Protein AF-A0A6A8AMP1-F1 (afdb_monomer_lite)

Structure (mmCIF, N/CA/C/O backbone):
data_AF-A0A6A8AMP1-F1
#
_entry.id   AF-A0A6A8AMP1-F1
#
loop_
_atom_site.group_PDB
_atom_site.id
_atom_site.type_symbol
_atom_site.label_atom_id
_atom_site.label_alt_id
_atom_site.label_comp_id
_atom_site.label_asym_id
_atom_site.label_entity_id
_atom_site.label_seq_id
_atom_site.pdbx_PDB_ins_code
_atom_site.Cartn_x
_atom_site.Cartn_y
_atom_site.Cartn_z
_atom_site.occupancy
_atom_site.B_iso_or_equiv
_atom_site.auth_seq_id
_atom_site.auth_comp_id
_atom_site.auth_asym_id
_atom_site.auth_atom_id
_atom_site.pdbx_PDB_model_num
ATOM 1 N N . MET A 1 1 ? -12.947 -0.364 21.9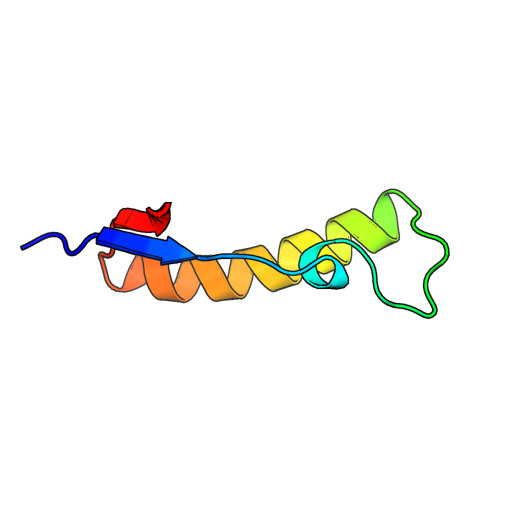86 1.00 58.59 1 MET A N 1
ATOM 2 C CA . MET A 1 1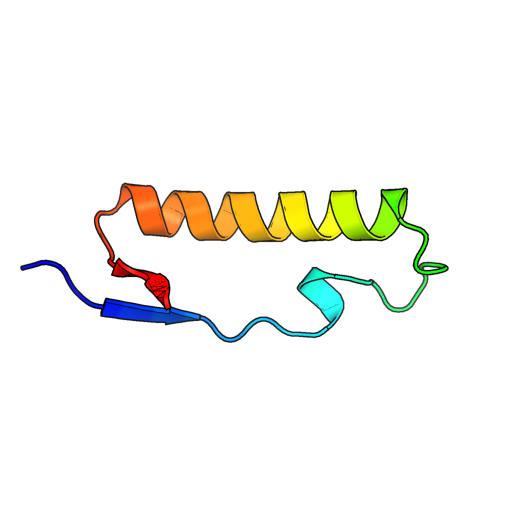 ? -12.406 -1.738 21.940 1.00 58.59 1 MET A CA 1
ATOM 3 C C . MET A 1 1 ? -11.589 -1.796 20.671 1.00 58.59 1 MET A C 1
ATOM 5 O O . MET A 1 1 ? -12.178 -1.903 19.601 1.00 58.59 1 MET A O 1
ATOM 9 N N . ASP A 1 2 ? -10.279 -1.593 20.785 1.00 76.62 2 ASP A N 1
ATOM 10 C CA . ASP A 1 2 ? -9.389 -1.487 19.626 1.00 76.62 2 ASP A CA 1
ATOM 11 C C . ASP A 1 2 ? -9.231 -2.883 19.027 1.00 76.62 2 ASP A C 1
ATOM 13 O O . ASP A 1 2 ? -8.504 -3.732 19.547 1.00 76.62 2 ASP A O 1
ATOM 17 N N . LYS A 1 3 ? -10.022 -3.170 17.988 1.00 93.62 3 LYS A N 1
ATOM 18 C CA . LYS A 1 3 ? -9.992 -4.466 17.311 1.00 93.62 3 LYS A CA 1
ATOM 19 C C . LYS A 1 3 ? -8.691 -4.568 16.520 1.00 93.62 3 LYS A C 1
ATOM 21 O O . LYS A 1 3 ? -8.305 -3.630 15.824 1.00 93.62 3 LYS A O 1
ATOM 26 N N . CYS A 1 4 ? -8.029 -5.714 16.637 1.00 96.06 4 CYS A N 1
ATOM 27 C CA . CYS A 1 4 ? -6.849 -6.028 15.845 1.00 96.06 4 CYS A CA 1
ATOM 28 C C . CYS A 1 4 ? -7.276 -6.701 14.537 1.00 96.06 4 CYS A C 1
ATOM 30 O O . CYS A 1 4 ? -8.103 -7.615 14.565 1.00 96.06 4 CYS A O 1
ATOM 32 N N . VAL A 1 5 ? -6.714 -6.259 13.415 1.00 96.81 5 VAL A N 1
ATOM 33 C CA . VAL A 1 5 ? -6.893 -6.868 12.095 1.00 96.81 5 VAL A CA 1
ATOM 34 C C . VAL A 1 5 ? -5.531 -7.244 11.526 1.00 96.81 5 VAL A C 1
ATOM 36 O O . VAL A 1 5 ? -4.595 -6.451 11.567 1.00 96.81 5 VAL A O 1
ATOM 39 N N . MET A 1 6 ? -5.434 -8.465 11.007 1.00 97.25 6 MET A N 1
ATOM 40 C CA . MET A 1 6 ? -4.248 -8.956 10.313 1.00 97.25 6 MET A CA 1
ATOM 41 C C . MET A 1 6 ? -4.458 -8.797 8.806 1.00 97.25 6 MET A C 1
ATOM 43 O O . MET A 1 6 ? -5.465 -9.285 8.284 1.00 97.25 6 MET A O 1
ATOM 47 N N . ILE A 1 7 ? -3.539 -8.128 8.110 1.00 97.25 7 ILE A N 1
ATOM 48 C CA . ILE A 1 7 ? -3.627 -7.877 6.666 1.00 97.25 7 ILE A CA 1
ATOM 49 C C . ILE A 1 7 ? -2.486 -8.605 5.955 1.00 97.25 7 ILE A C 1
ATOM 51 O O . ILE A 1 7 ? -1.327 -8.212 6.029 1.00 97.25 7 ILE A O 1
ATOM 55 N N . ALA A 1 8 ? -2.821 -9.653 5.201 1.00 97.50 8 ALA A N 1
ATOM 56 C CA . ALA A 1 8 ? -1.862 -10.344 4.343 1.00 97.50 8 ALA A CA 1
ATOM 57 C C . ALA A 1 8 ? -1.840 -9.706 2.945 1.00 97.50 8 ALA A C 1
ATOM 59 O O . ALA A 1 8 ? -2.790 -9.853 2.173 1.00 97.50 8 ALA A O 1
ATOM 60 N N . LEU A 1 9 ? -0.754 -9.005 2.612 1.00 97.06 9 LEU A N 1
ATOM 61 C CA . LEU A 1 9 ? -0.540 -8.453 1.273 1.00 97.06 9 LEU A CA 1
ATOM 62 C C . LEU A 1 9 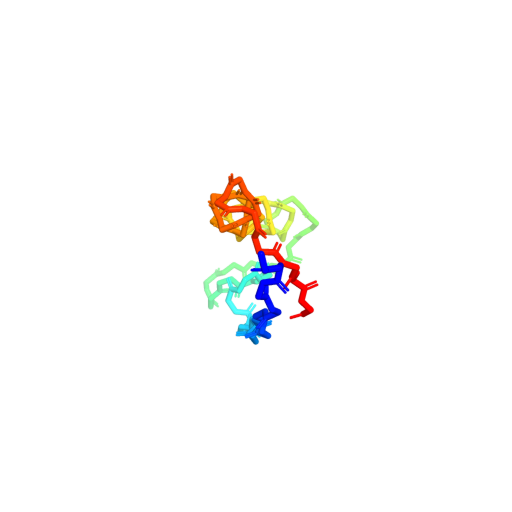? 0.028 -9.513 0.319 1.00 97.06 9 LEU A C 1
ATOM 64 O O . LEU A 1 9 ? 0.937 -10.264 0.669 1.00 97.06 9 LEU A O 1
ATOM 68 N N . GLY A 1 10 ? -0.494 -9.547 -0.908 1.00 96.12 10 GLY A N 1
ATOM 69 C CA . GLY A 1 10 ? 0.079 -10.330 -2.004 1.00 96.12 10 GLY A CA 1
ATOM 70 C C . GLY A 1 10 ? 1.264 -9.622 -2.669 1.00 96.12 10 GLY A C 1
ATOM 71 O O . GLY A 1 10 ? 1.484 -8.428 -2.470 1.00 96.12 10 GLY A O 1
ATOM 72 N N . GLY A 1 11 ? 2.012 -10.334 -3.522 1.00 96.12 11 GLY A N 1
ATOM 73 C CA . GLY A 1 11 ? 3.157 -9.760 -4.252 1.00 96.12 11 GLY A CA 1
ATOM 74 C C . GLY A 1 11 ? 2.788 -8.574 -5.158 1.00 96.12 11 GLY A C 1
ATOM 75 O O . GLY A 1 11 ? 3.604 -7.682 -5.380 1.00 96.12 11 GLY A O 1
ATOM 76 N N . ASN A 1 12 ? 1.528 -8.507 -5.592 1.00 96.12 12 ASN A N 1
ATOM 77 C CA . ASN A 1 12 ? 0.951 -7.398 -6.351 1.00 96.12 12 ASN A CA 1
ATOM 78 C C . ASN A 1 12 ? 0.843 -6.084 -5.559 1.00 96.12 12 ASN A C 1
ATOM 80 O O . ASN A 1 12 ? 0.653 -5.037 -6.169 1.00 96.12 12 ASN A O 1
ATOM 84 N N . ALA A 1 13 ? 0.976 -6.108 -4.230 1.00 97.56 13 ALA A N 1
ATOM 85 C CA . ALA A 1 13 ? 1.101 -4.885 -3.437 1.00 97.56 13 ALA A CA 1
ATOM 86 C C . ALA A 1 13 ? 2.454 -4.182 -3.656 1.00 97.56 13 ALA A C 1
ATOM 88 O O . ALA A 1 13 ? 2.594 -3.006 -3.341 1.00 97.56 13 ALA A O 1
ATOM 89 N N . ILE A 1 14 ? 3.443 -4.901 -4.199 1.00 97.56 14 ILE A N 1
ATOM 90 C CA . ILE A 1 14 ? 4.794 -4.395 -4.460 1.00 97.56 14 ILE A CA 1
ATOM 91 C C . ILE A 1 14 ? 5.064 -4.338 -5.966 1.00 97.56 14 ILE A C 1
ATOM 93 O O . ILE A 1 14 ? 5.629 -3.358 -6.438 1.00 97.56 14 ILE A O 1
ATOM 97 N N . LYS A 1 15 ? 4.652 -5.342 -6.749 1.00 97.62 15 LYS A N 1
ATOM 98 C CA . LYS A 1 15 ? 4.960 -5.414 -8.185 1.00 97.62 15 LYS A CA 1
ATOM 99 C C . LYS A 1 15 ? 3.837 -6.071 -8.992 1.00 97.62 15 LYS A C 1
ATOM 101 O O . LYS A 1 15 ? 3.442 -7.198 -8.697 1.00 97.62 15 LYS A O 1
ATOM 106 N N . GLN A 1 16 ? 3.387 -5.416 -10.059 1.00 97.44 16 GLN A N 1
ATOM 107 C CA . GLN A 1 16 ? 2.452 -5.980 -11.034 1.00 97.44 16 GLN A CA 1
ATOM 108 C C . GLN A 1 16 ? 3.151 -6.957 -12.002 1.00 97.44 16 GLN A C 1
ATOM 110 O O . GLN A 1 16 ? 4.373 -6.881 -12.192 1.00 97.44 16 GLN A O 1
ATOM 115 N N . PRO A 1 17 ? 2.416 -7.898 -12.627 1.00 96.94 17 PRO A N 1
ATOM 116 C CA . PRO A 1 17 ? 3.003 -8.898 -13.524 1.00 96.94 17 PRO A CA 1
ATOM 117 C C . PRO A 1 17 ? 3.781 -8.308 -14.710 1.00 96.94 17 PRO A C 1
ATOM 119 O O . PRO A 1 17 ? 4.799 -8.869 -15.106 1.00 96.94 17 PRO A O 1
ATOM 122 N N . ASP A 1 18 ? 3.330 -7.173 -15.238 1.00 96.81 18 ASP A N 1
ATOM 123 C CA . ASP A 1 18 ? 3.847 -6.488 -16.427 1.00 96.81 18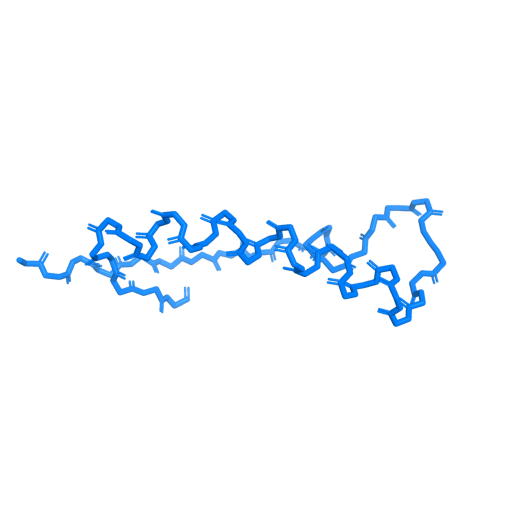 ASP A CA 1
ATOM 124 C C . ASP A 1 18 ? 4.945 -5.451 -16.137 1.00 96.81 18 ASP A C 1
ATOM 126 O O . ASP A 1 18 ? 5.616 -4.977 -17.053 1.00 96.81 18 ASP A O 1
ATOM 130 N N . GLU A 1 19 ? 5.179 -5.127 -14.867 1.00 97.94 19 GLU A N 1
ATOM 131 C CA . GLU A 1 19 ? 6.212 -4.172 -14.465 1.00 97.94 19 GLU A CA 1
ATOM 132 C C . GLU A 1 19 ? 7.618 -4.769 -14.496 1.00 97.94 19 GLU A C 1
ATOM 134 O O . GLU A 1 19 ? 7.819 -5.980 -14.353 1.00 97.94 19 GLU A O 1
ATOM 139 N N . ARG A 1 20 ? 8.629 -3.906 -14.599 1.00 97.44 20 ARG A N 1
ATOM 140 C CA . ARG A 1 20 ? 10.037 -4.323 -14.519 1.00 97.44 20 ARG A CA 1
ATOM 141 C C . ARG A 1 20 ? 10.486 -4.534 -13.075 1.00 97.44 20 ARG A C 1
ATOM 143 O O . ARG A 1 20 ? 11.430 -5.280 -12.833 1.00 97.44 20 ARG A O 1
ATOM 150 N N . GLY A 1 21 ? 9.777 -3.936 -12.121 1.00 96.81 21 GLY A N 1
ATOM 151 C CA . GLY A 1 21 ? 10.110 -3.945 -10.705 1.00 96.81 21 GLY A CA 1
ATOM 152 C C . GLY A 1 21 ? 11.146 -2.885 -10.347 1.00 96.81 21 GLY A C 1
ATOM 153 O O . GLY A 1 21 ? 11.956 -3.134 -9.455 1.00 96.81 21 GLY A O 1
ATOM 154 N N . THR A 1 22 ? 11.156 -1.729 -11.022 1.00 98.56 22 THR A N 1
ATOM 155 C CA . THR A 1 22 ? 12.035 -0.623 -10.606 1.00 98.56 22 THR A CA 1
ATOM 156 C C . THR A 1 22 ? 11.624 -0.089 -9.235 1.00 98.56 22 THR A C 1
ATOM 158 O O . THR A 1 22 ? 10.512 -0.334 -8.763 1.00 98.56 22 THR A O 1
ATOM 161 N N . VAL A 1 23 ? 12.518 0.656 -8.582 1.00 98.31 23 VAL A N 1
ATOM 162 C CA . VAL A 1 23 ? 12.214 1.288 -7.291 1.00 98.31 23 VAL A CA 1
ATOM 163 C C . VAL A 1 23 ? 10.983 2.186 -7.418 1.00 98.31 23 VAL A C 1
ATOM 165 O O . VAL A 1 23 ? 10.099 2.125 -6.574 1.00 98.31 23 VAL A O 1
ATOM 168 N N . GLU A 1 24 ? 10.876 2.967 -8.491 1.00 98.50 24 GLU A N 1
ATOM 169 C CA . GLU A 1 24 ? 9.752 3.877 -8.725 1.00 98.50 24 GLU A CA 1
ATOM 170 C C . GLU A 1 24 ? 8.425 3.128 -8.901 1.00 98.50 24 GLU A C 1
ATOM 172 O O . GLU A 1 24 ? 7.420 3.508 -8.298 1.00 98.50 24 GLU A O 1
ATOM 177 N N . GLU A 1 25 ? 8.417 2.048 -9.689 1.00 98.50 25 GLU A N 1
ATOM 178 C CA . GLU A 1 25 ? 7.240 1.190 -9.886 1.00 98.50 25 GLU A CA 1
ATOM 179 C C . GLU A 1 25 ? 6.791 0.565 -8.560 1.00 98.50 25 GLU A C 1
ATOM 181 O O . GLU A 1 25 ? 5.617 0.643 -8.190 1.00 98.50 25 GLU A O 1
ATOM 186 N N . GLN A 1 26 ? 7.740 0.018 -7.797 1.00 98.50 26 GLN A N 1
ATOM 187 C CA . GLN A 1 26 ? 7.435 -0.610 -6.516 1.00 98.50 26 GLN A CA 1
ATOM 188 C C . G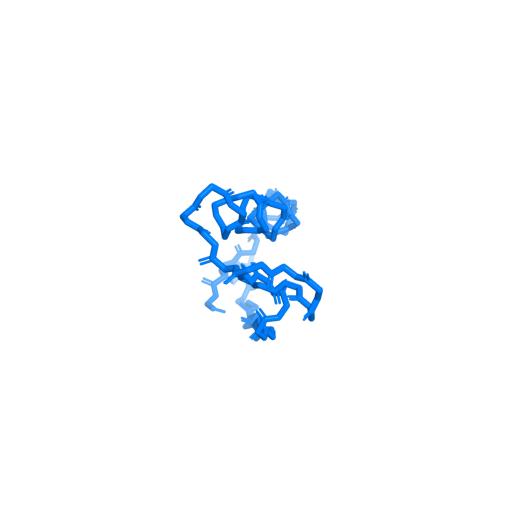LN A 1 26 ? 6.938 0.398 -5.482 1.00 98.50 26 GLN A C 1
ATOM 190 O O . GLN A 1 26 ? 5.936 0.147 -4.814 1.00 98.50 26 GLN A O 1
ATOM 195 N N . MET A 1 27 ? 7.574 1.566 -5.387 1.00 98.56 27 MET A N 1
ATOM 196 C CA . MET A 1 27 ? 7.139 2.634 -4.486 1.00 98.56 27 MET A CA 1
ATOM 197 C C . MET A 1 27 ? 5.732 3.125 -4.830 1.00 98.56 27 MET A C 1
ATOM 199 O O . MET A 1 27 ? 4.935 3.373 -3.925 1.00 98.56 27 MET A O 1
ATOM 203 N N . ARG A 1 28 ? 5.386 3.205 -6.121 1.00 98.50 28 ARG A N 1
ATOM 204 C CA . ARG A 1 28 ? 4.028 3.538 -6.568 1.00 98.50 28 ARG A CA 1
ATOM 205 C C . ARG A 1 28 ? 3.006 2.482 -6.133 1.00 98.50 28 ARG A C 1
ATOM 207 O O . ARG A 1 28 ? 1.930 2.852 -5.669 1.00 98.50 28 ARG A O 1
ATOM 214 N N . ASN A 1 29 ? 3.315 1.191 -6.258 1.00 98.44 29 ASN A N 1
ATOM 215 C CA . ASN A 1 29 ? 2.408 0.121 -5.818 1.00 98.44 29 ASN A CA 1
ATOM 216 C C . ASN A 1 29 ? 2.247 0.088 -4.293 1.00 98.44 29 ASN A C 1
ATOM 218 O O . ASN A 1 29 ? 1.123 -0.021 -3.797 1.00 98.44 29 ASN A O 1
ATOM 222 N N . VAL A 1 30 ? 3.351 0.251 -3.558 1.00 98.38 30 VAL A N 1
ATOM 223 C CA . VAL A 1 30 ? 3.340 0.320 -2.094 1.00 98.38 30 VAL A CA 1
ATOM 224 C C . VAL A 1 30 ? 2.509 1.511 -1.621 1.00 98.38 30 VAL A C 1
ATOM 226 O O . VAL A 1 30 ? 1.701 1.349 -0.712 1.00 98.38 30 VAL A O 1
ATOM 229 N N . ASP A 1 31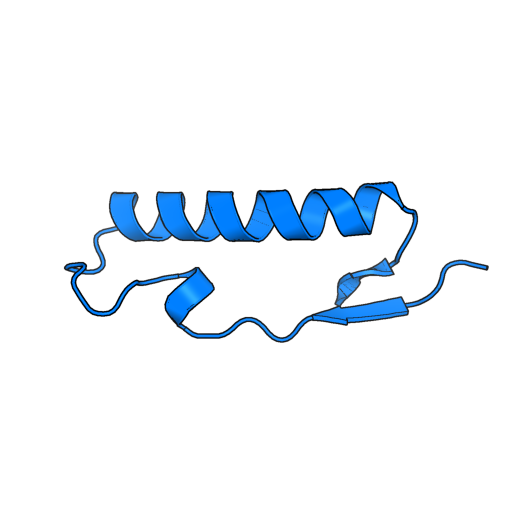 ? 2.623 2.680 -2.260 1.00 98.62 31 ASP A N 1
ATOM 230 C CA . ASP A 1 31 ? 1.782 3.841 -1.935 1.00 98.62 31 ASP A CA 1
ATOM 231 C C . ASP A 1 31 ? 0.286 3.530 -2.111 1.00 98.62 31 ASP A C 1
ATOM 233 O O . ASP A 1 31 ? -0.526 3.840 -1.238 1.00 98.62 31 ASP A O 1
ATOM 237 N N . VAL A 1 32 ? -0.090 2.842 -3.195 1.00 98.38 32 VAL A N 1
ATOM 238 C CA . VAL A 1 32 ? -1.481 2.418 -3.425 1.00 98.38 32 VAL A CA 1
ATOM 239 C C . VAL A 1 32 ? -1.968 1.471 -2.323 1.00 98.38 32 VAL A C 1
ATOM 241 O O . VAL A 1 32 ? -3.056 1.686 -1.781 1.00 98.38 32 VAL A O 1
ATOM 244 N N . ALA A 1 33 ? -1.173 0.464 -1.949 1.00 98.19 33 ALA A N 1
ATOM 245 C CA . ALA A 1 33 ? -1.514 -0.454 -0.862 1.00 98.19 33 ALA A CA 1
ATOM 246 C C . ALA A 1 33 ? -1.633 0.280 0.490 1.00 98.19 33 ALA A C 1
ATOM 248 O O . ALA A 1 33 ? -2.603 0.091 1.228 1.00 98.19 33 ALA A O 1
ATOM 249 N N . CYS A 1 34 ? -0.700 1.188 0.787 1.00 98.31 34 CYS A N 1
ATOM 250 C CA . CYS A 1 34 ? -0.703 1.998 2.003 1.00 98.31 34 CYS A CA 1
ATOM 251 C C . CYS A 1 34 ? -1.942 2.890 2.111 1.00 98.31 34 CYS A C 1
ATOM 253 O O . CYS A 1 34 ? -2.497 3.008 3.201 1.00 98.31 34 CYS A O 1
ATOM 255 N N . ARG A 1 35 ? -2.427 3.482 1.011 1.00 98.56 35 ARG A N 1
ATOM 256 C CA . ARG A 1 35 ? -3.668 4.280 1.024 1.00 98.56 35 ARG A CA 1
ATOM 257 C C . ARG A 1 35 ? -4.874 3.456 1.465 1.00 98.56 35 ARG A C 1
ATOM 259 O O . ARG A 1 35 ? -5.682 3.937 2.252 1.00 98.56 35 ARG A O 1
ATOM 266 N N . GLN A 1 36 ? -4.981 2.211 1.008 1.00 97.12 36 GLN A N 1
ATOM 267 C CA . GLN A 1 36 ? -6.067 1.313 1.410 1.00 97.12 36 GLN A CA 1
ATOM 268 C C . GLN A 1 36 ? -5.962 0.933 2.894 1.00 97.12 36 GLN A C 1
ATOM 270 O O . GLN A 1 36 ? -6.953 0.992 3.621 1.00 97.12 36 GLN A O 1
ATOM 275 N N . ILE A 1 37 ? -4.753 0.612 3.365 1.00 98.06 37 ILE A N 1
ATOM 276 C CA . ILE A 1 37 ? -4.490 0.310 4.781 1.00 98.06 37 ILE A CA 1
ATOM 277 C C . ILE A 1 37 ? -4.770 1.535 5.664 1.00 98.06 37 ILE A C 1
ATOM 279 O O . ILE A 1 37 ? -5.330 1.396 6.750 1.00 98.06 37 ILE A O 1
ATOM 283 N N . ALA A 1 38 ? -4.446 2.742 5.197 1.00 98.12 38 ALA A N 1
ATOM 284 C CA . ALA A 1 38 ? -4.693 3.980 5.927 1.00 98.12 38 ALA A CA 1
ATOM 285 C C . ALA A 1 38 ? -6.189 4.224 6.176 1.00 98.12 38 ALA A C 1
ATOM 287 O O . ALA A 1 38 ? -6.551 4.700 7.250 1.00 98.12 38 ALA A O 1
ATOM 288 N N . GLU A 1 39 ? -7.074 3.854 5.246 1.00 97.94 39 GLU A N 1
ATOM 289 C CA . GLU A 1 39 ? -8.525 3.939 5.469 1.00 97.94 39 GLU A CA 1
ATOM 290 C C . GLU A 1 39 ? -9.016 2.965 6.548 1.00 97.94 39 GLU A C 1
ATOM 292 O O . GLU A 1 39 ? -9.947 3.279 7.291 1.00 97.94 39 GLU A O 1
ATOM 297 N N . ILE A 1 40 ? -8.365 1.809 6.694 1.00 96.56 40 ILE A N 1
ATOM 298 C CA . ILE A 1 40 ? -8.636 0.867 7.789 1.00 96.56 40 ILE A CA 1
ATOM 299 C C . ILE A 1 40 ? -8.083 1.430 9.107 1.00 96.56 40 ILE A C 1
ATOM 301 O O . ILE A 1 40 ? -8.776 1.422 10.123 1.00 96.56 40 ILE A O 1
ATOM 305 N N . ALA A 1 41 ? -6.875 1.997 9.092 1.00 96.56 41 ALA A N 1
ATOM 306 C CA . ALA A 1 41 ? -6.272 2.636 10.262 1.00 96.56 41 ALA A CA 1
ATOM 307 C C . ALA A 1 41 ? -7.140 3.787 10.800 1.00 96.56 41 ALA A C 1
ATOM 309 O O . ALA A 1 41 ? -7.371 3.878 12.006 1.00 96.56 41 ALA A O 1
ATOM 310 N N . LYS A 1 42 ? -7.692 4.628 9.912 1.00 97.19 42 LYS A N 1
ATOM 311 C CA . LYS A 1 42 ? -8.600 5.737 10.266 1.00 97.19 42 LYS A CA 1
ATOM 312 C C . LYS A 1 42 ? -9.875 5.281 10.977 1.00 97.19 42 LYS A C 1
ATOM 314 O O . LYS A 1 42 ? -10.443 6.051 11.743 1.00 97.19 42 LYS A O 1
ATOM 319 N N . GLN A 1 43 ? -10.314 4.043 10.756 1.00 95.88 43 GLN A N 1
ATOM 320 C CA . GLN A 1 43 ? -11.464 3.463 11.455 1.00 95.88 43 GLN A CA 1
ATOM 321 C C . GLN A 1 43 ? -11.123 2.983 12.880 1.00 95.88 43 GLN A C 1
ATOM 323 O O . GLN A 1 43 ? -12.001 2.479 13.578 1.00 95.88 43 GLN A O 1
ATOM 328 N N . GLY A 1 44 ? -9.873 3.146 13.329 1.00 95.94 44 GLY A N 1
ATOM 329 C CA . GLY A 1 44 ? -9.438 2.832 14.692 1.00 95.94 44 GLY A CA 1
ATOM 330 C C . GLY A 1 44 ? -8.991 1.384 14.898 1.00 95.94 44 GLY A C 1
ATOM 331 O O . GLY A 1 44 ? -8.925 0.920 16.035 1.00 95.94 44 GLY A O 1
ATOM 332 N N . TYR A 1 45 ? -8.695 0.648 13.823 1.00 97.12 45 TYR A N 1
ATOM 333 C CA . TYR A 1 45 ? -8.153 -0.705 13.934 1.00 97.12 45 TYR A CA 1
ATOM 334 C C . TYR A 1 45 ? -6.652 -0.681 14.230 1.00 97.12 45 TYR A C 1
ATOM 336 O O . TYR A 1 45 ? -5.892 0.075 13.623 1.00 97.12 45 TYR A O 1
ATOM 344 N N . LYS A 1 46 ? -6.209 -1.586 15.106 1.00 96.44 46 LYS A N 1
ATOM 345 C CA . LYS A 1 46 ? -4.792 -1.943 15.216 1.00 96.44 46 LYS A CA 1
ATOM 346 C C . LYS A 1 46 ? -4.461 -2.916 14.086 1.00 96.44 46 LYS A C 1
ATOM 348 O O . LYS A 1 46 ? -5.127 -3.940 13.963 1.00 96.44 46 LYS A O 1
ATOM 353 N N . ILE A 1 47 ? -3.462 -2.597 13.272 1.00 96.94 47 ILE A N 1
ATOM 354 C CA . ILE A 1 47 ? -3.113 -3.370 12.072 1.00 96.94 47 ILE A CA 1
ATOM 355 C C . ILE A 1 47 ? -1.805 -4.128 12.311 1.00 96.94 47 ILE A C 1
ATOM 357 O O . ILE A 1 47 ? -0.868 -3.565 12.882 1.00 96.94 47 ILE A O 1
ATOM 361 N N . VAL A 1 48 ? -1.772 -5.393 11.885 1.00 95.44 48 VAL A N 1
ATOM 362 C CA . VAL A 1 48 ? -0.581 -6.256 11.807 1.00 95.44 48 VAL A CA 1
ATOM 363 C C . VAL A 1 48 ? -0.454 -6.815 10.400 1.00 95.44 48 VAL A C 1
ATOM 365 O O . VAL A 1 48 ? -1.496 -7.239 9.847 1.00 95.44 48 VAL A O 1
#

Sequence (48 aa):
MDKCVMIALGGNAIKQPDERGTVEEQMRNVDVACRQIAEIAKQGYKIV

Radius of gyration: 12.83 Å; chains: 1; bounding box: 25×16×38 Å

Foldseek 3Di:
DAAEDEDDDDPQLQDDPPDPRDPVRRVVSVVVVVVVVVVVVVVRHHYD

Secondary structure (DSSP, 8-state):
---EE-----GGGT--TTS---HHHHHHHHHHHHHHHHHHHHTT-EE-

pLDDT: mean 96.1, std 6.3, range [58.59, 98.62]